Protein AF-A0A662HJ81-F1 (afdb_monomer_lite)

pLDDT: mean 90.43, std 11.8, range [42.88, 98.12]

Structure (mmCIF, N/CA/C/O backbone):
data_AF-A0A662HJ81-F1
#
_entry.id   AF-A0A662HJ81-F1
#
loop_
_atom_site.group_PDB
_atom_site.id
_atom_site.type_symbol
_atom_site.label_atom_id
_atom_site.label_alt_id
_atom_site.label_comp_id
_atom_si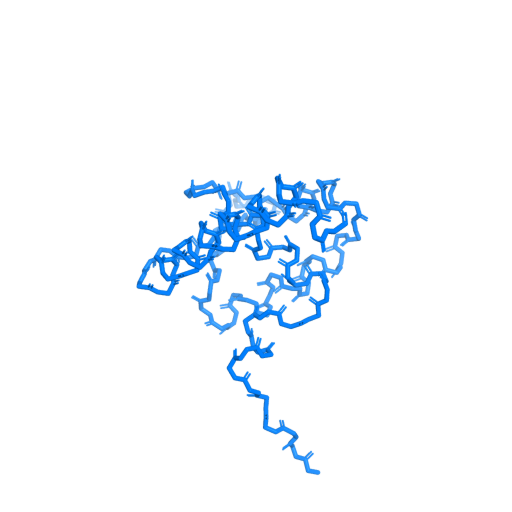te.label_asym_id
_atom_site.label_entity_id
_atom_site.label_seq_id
_atom_site.pdbx_PDB_ins_code
_atom_site.Cartn_x
_atom_site.Cartn_y
_atom_site.Cartn_z
_atom_site.occupancy
_atom_site.B_iso_or_equiv
_atom_site.auth_seq_id
_atom_site.auth_comp_id
_atom_site.auth_asym_id
_atom_site.auth_atom_id
_atom_site.pdbx_PDB_model_num
ATOM 1 N N . MET A 1 1 ? 0.031 -28.496 6.162 1.00 42.88 1 MET A N 1
ATOM 2 C CA . MET A 1 1 ? -1.124 -27.842 5.507 1.00 42.88 1 MET A CA 1
ATOM 3 C C . MET A 1 1 ? -0.653 -26.505 4.958 1.00 42.88 1 MET A C 1
ATOM 5 O O . MET A 1 1 ? -0.020 -25.766 5.701 1.00 42.88 1 MET A O 1
ATOM 9 N N . ARG A 1 2 ? -0.864 -26.204 3.671 1.00 50.12 2 ARG A N 1
ATOM 10 C CA . ARG A 1 2 ? -0.645 -24.836 3.174 1.00 50.12 2 ARG A CA 1
ATOM 11 C C . ARG A 1 2 ? -1.792 -23.996 3.737 1.00 50.12 2 ARG A C 1
ATOM 13 O O . ARG A 1 2 ? -2.932 -24.264 3.383 1.00 50.12 2 ARG A O 1
ATOM 20 N N . HIS A 1 3 ? -1.509 -23.071 4.654 1.00 60.44 3 HIS A N 1
ATOM 21 C CA . HIS A 1 3 ? -2.519 -22.114 5.107 1.00 60.44 3 HIS A CA 1
ATOM 22 C C . HIS A 1 3 ? -2.992 -21.313 3.895 1.00 60.44 3 HIS A C 1
ATOM 24 O O . HIS A 1 3 ? -2.182 -20.716 3.181 1.00 60.44 3 HIS A O 1
ATOM 30 N N . GLU A 1 4 ? -4.290 -21.363 3.627 1.00 77.00 4 GLU A N 1
ATOM 31 C CA . GLU A 1 4 ? -4.893 -20.619 2.535 1.00 77.00 4 GLU A CA 1
ATOM 32 C C . GLU A 1 4 ? -4.926 -19.140 2.933 1.00 77.00 4 GLU A C 1
ATOM 34 O O . GLU A 1 4 ? -5.702 -18.726 3.787 1.00 77.00 4 GLU A O 1
ATOM 39 N N . VAL A 1 5 ? -4.000 -18.354 2.379 1.00 78.62 5 VAL A N 1
ATOM 40 C CA . VAL A 1 5 ? -3.883 -16.923 2.689 1.00 78.62 5 VAL A CA 1
ATOM 41 C C . VAL A 1 5 ? -5.112 -16.195 2.144 1.00 78.62 5 VAL A C 1
ATOM 43 O O . VAL A 1 5 ? -5.377 -16.226 0.933 1.00 78.62 5 VAL A O 1
ATOM 46 N N . THR A 1 6 ? -5.836 -15.508 3.024 1.00 90.25 6 THR A N 1
ATOM 47 C CA . THR A 1 6 ? -7.045 -14.752 2.682 1.00 90.25 6 THR A CA 1
ATOM 48 C C . THR A 1 6 ? -6.723 -13.529 1.818 1.00 90.25 6 THR A C 1
ATOM 50 O O . THR A 1 6 ? -5.582 -13.064 1.736 1.00 90.25 6 THR A O 1
ATOM 53 N N . TYR A 1 7 ? -7.731 -12.965 1.146 1.00 89.94 7 TYR A N 1
ATOM 54 C CA . TYR A 1 7 ? -7.530 -11.787 0.292 1.00 89.94 7 TYR A CA 1
ATOM 55 C C . TYR A 1 7 ? -7.013 -10.569 1.069 1.00 89.94 7 TYR A C 1
ATOM 57 O O . TYR A 1 7 ? -6.150 -9.847 0.570 1.00 89.94 7 TYR A O 1
ATOM 65 N N . PHE A 1 8 ? -7.480 -10.362 2.302 1.00 91.81 8 PHE A N 1
ATOM 66 C CA . PHE A 1 8 ? -7.001 -9.268 3.144 1.00 91.81 8 PHE A CA 1
ATOM 67 C C . PHE A 1 8 ? -5.577 -9.487 3.642 1.00 91.81 8 PHE A C 1
ATOM 69 O O . PHE A 1 8 ? -4.800 -8.538 3.642 1.00 91.81 8 PHE A O 1
ATOM 76 N N . GLU A 1 9 ? -5.178 -10.715 3.962 1.00 90.44 9 GLU A N 1
ATOM 77 C CA . GLU A 1 9 ? -3.781 -10.998 4.307 1.00 90.44 9 GLU A CA 1
ATOM 78 C C . GLU A 1 9 ? -2.834 -10.764 3.122 1.00 90.44 9 GLU A C 1
ATOM 80 O O . GLU A 1 9 ? -1.734 -10.251 3.319 1.00 90.44 9 GLU A O 1
ATOM 85 N N . LYS A 1 10 ? -3.267 -11.054 1.885 1.00 88.62 10 LYS A N 1
ATOM 86 C CA . LYS A 1 10 ? -2.485 -10.772 0.663 1.00 88.62 10 LYS A CA 1
ATOM 87 C C . LYS A 1 10 ? -2.272 -9.275 0.416 1.00 88.62 10 LYS A C 1
ATOM 89 O O . LYS A 1 10 ? -1.240 -8.892 -0.131 1.00 88.62 10 LYS A O 1
ATOM 94 N N . ILE A 1 11 ? -3.246 -8.436 0.777 1.00 91.56 11 ILE A N 1
ATOM 95 C CA . ILE A 1 11 ? -3.208 -6.985 0.532 1.00 91.56 11 ILE A CA 1
ATOM 96 C C . ILE A 1 11 ? -2.580 -6.243 1.714 1.00 91.56 11 ILE A C 1
ATOM 98 O O . ILE A 1 11 ? -1.627 -5.484 1.553 1.00 91.56 11 ILE A O 1
ATOM 102 N N . PHE A 1 12 ? -3.135 -6.437 2.904 1.00 92.50 12 PHE A N 1
ATOM 103 C CA . PHE A 1 12 ? -2.793 -5.667 4.091 1.00 92.50 12 PHE A CA 1
ATOM 104 C C . PHE A 1 12 ? -1.613 -6.279 4.833 1.00 92.50 12 PHE A C 1
ATOM 106 O O . PHE A 1 12 ? -0.727 -5.542 5.258 1.00 92.50 12 PHE A O 1
ATOM 113 N N . GLY A 1 13 ? -1.545 -7.610 4.913 1.00 90.50 13 GLY A N 1
ATOM 114 C CA . GLY A 1 13 ? -0.441 -8.335 5.535 1.00 90.50 13 GLY A CA 1
ATOM 115 C C . GLY A 1 13 ? -0.160 -7.884 6.971 1.00 90.50 13 GLY A C 1
ATOM 116 O O . GLY A 1 13 ? -1.065 -7.661 7.770 1.00 90.50 13 GLY A O 1
ATOM 117 N N . ASN A 1 14 ? 1.123 -7.757 7.312 1.00 92.44 14 ASN A N 1
ATOM 118 C CA . ASN A 1 14 ? 1.550 -7.304 8.636 1.00 92.44 14 ASN A CA 1
ATOM 119 C C . ASN A 1 14 ? 1.496 -5.770 8.791 1.00 92.44 14 ASN A C 1
ATOM 121 O O . ASN A 1 14 ? 1.329 -5.022 7.830 1.00 92.44 14 ASN A O 1
ATOM 125 N N . ARG A 1 15 ? 1.752 -5.277 10.010 1.00 95.38 15 ARG A N 1
ATOM 126 C CA . ARG A 1 15 ? 1.746 -3.839 10.339 1.00 95.38 15 ARG A CA 1
ATOM 127 C C . ARG A 1 15 ? 2.601 -2.969 9.404 1.00 95.38 15 ARG A C 1
ATOM 129 O O . ARG A 1 15 ? 2.225 -1.836 9.120 1.00 95.38 15 ARG A O 1
ATOM 136 N N . VAL A 1 16 ? 3.760 -3.455 8.949 1.00 96.25 16 VAL A N 1
ATOM 137 C CA . VAL A 1 16 ? 4.618 -2.695 8.019 1.00 96.25 16 VAL A CA 1
ATOM 138 C C . VAL A 1 16 ? 3.973 -2.634 6.637 1.00 96.25 16 VAL A C 1
ATOM 140 O O . VAL A 1 16 ? 3.982 -1.574 6.019 1.00 96.25 16 VAL A O 1
ATOM 143 N N . SER A 1 17 ? 3.379 -3.739 6.184 1.00 96.12 17 SER A N 1
ATOM 144 C CA . SER A 1 17 ? 2.644 -3.804 4.922 1.00 96.12 17 SER A CA 1
ATOM 145 C C . SER A 1 17 ? 1.467 -2.830 4.895 1.00 96.12 17 SER A C 1
ATOM 147 O O . SER A 1 17 ? 1.377 -2.033 3.964 1.00 96.12 17 SER A O 1
ATOM 149 N N . VAL A 1 18 ? 0.668 -2.774 5.967 1.00 97.06 18 VAL A N 1
ATOM 150 C CA . VAL A 1 18 ? -0.421 -1.792 6.113 1.00 97.06 18 VAL A CA 1
ATOM 151 C C . VAL A 1 18 ? 0.094 -0.356 5.984 1.00 97.06 18 VAL A C 1
ATOM 153 O O . VAL A 1 18 ? -0.427 0.412 5.181 1.00 97.06 18 VAL A O 1
ATOM 156 N N . LYS A 1 19 ? 1.164 0.004 6.711 1.00 97.44 19 LYS A N 1
ATOM 157 C CA . LYS A 1 19 ? 1.748 1.358 6.655 1.00 97.44 19 LYS A CA 1
ATOM 158 C C . LYS A 1 19 ? 2.264 1.727 5.262 1.00 97.44 19 LYS A C 1
ATOM 160 O O . LYS A 1 19 ? 2.093 2.859 4.818 1.00 97.44 19 LYS A O 1
ATOM 165 N N . VAL A 1 20 ? 2.928 0.788 4.586 1.00 97.75 20 VAL A N 1
ATOM 166 C CA . VAL A 1 20 ? 3.427 0.998 3.220 1.00 97.75 20 VAL A CA 1
ATOM 167 C C . VAL A 1 20 ? 2.263 1.176 2.256 1.00 97.75 20 VAL A C 1
ATOM 169 O O . VAL A 1 20 ? 2.273 2.129 1.482 1.00 97.75 20 VAL A O 1
ATOM 172 N N 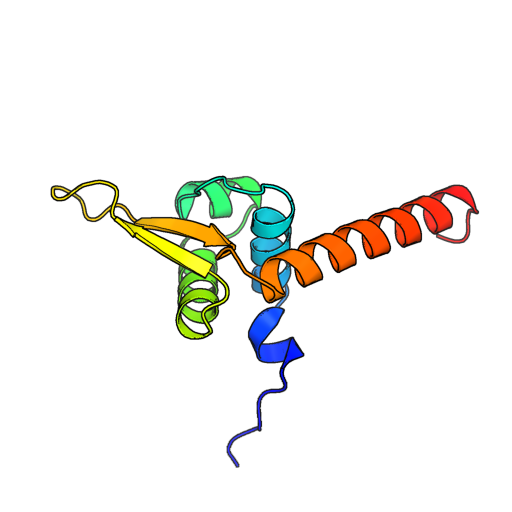. LEU A 1 21 ? 1.253 0.305 2.317 1.00 97.06 21 LEU A N 1
ATOM 173 C CA . LEU A 1 21 ? 0.082 0.393 1.453 1.00 97.06 21 LEU A CA 1
ATOM 174 C C . LEU A 1 21 ? -0.652 1.723 1.650 1.00 97.06 21 LEU A C 1
ATOM 176 O O . LEU A 1 21 ? -0.927 2.403 0.666 1.00 97.06 21 LEU A O 1
ATOM 180 N N . GLN A 1 22 ? -0.893 2.125 2.899 1.00 97.00 22 GLN A N 1
ATOM 181 C CA . GLN A 1 22 ? -1.535 3.397 3.223 1.00 97.00 22 GLN A CA 1
ATOM 182 C C . GLN A 1 22 ? -0.771 4.591 2.630 1.00 97.00 22 GLN A C 1
ATOM 184 O O . GLN A 1 22 ? -1.370 5.410 1.939 1.00 97.00 22 GLN A O 1
ATOM 189 N N . LEU A 1 23 ? 0.560 4.645 2.786 1.00 97.56 23 LEU A N 1
ATOM 190 C CA . LEU A 1 23 ? 1.383 5.705 2.186 1.00 97.56 23 LEU A CA 1
ATOM 191 C C . LEU A 1 23 ? 1.214 5.787 0.657 1.00 97.56 23 LEU A C 1
ATOM 193 O O . LEU A 1 23 ? 1.167 6.881 0.091 1.00 97.56 23 LEU A O 1
ATOM 197 N N . LEU A 1 24 ? 1.153 4.638 -0.023 1.00 96.88 24 LEU A N 1
ATOM 198 C CA . LEU A 1 24 ? 0.984 4.582 -1.478 1.00 96.88 24 LEU A CA 1
ATOM 199 C C . LEU A 1 24 ? -0.436 4.973 -1.918 1.00 96.88 24 LEU A C 1
ATOM 201 O O . LEU A 1 24 ? -0.599 5.557 -2.990 1.00 96.88 24 LEU A O 1
ATOM 205 N N . VAL A 1 25 ? -1.447 4.667 -1.101 1.00 96.69 25 VAL A N 1
ATOM 206 C CA . VAL A 1 25 ? -2.845 5.065 -1.322 1.00 96.69 25 VAL A CA 1
ATOM 207 C C . VAL A 1 25 ? -3.008 6.580 -1.180 1.00 96.69 25 VAL A C 1
ATOM 209 O O . VAL A 1 25 ? -3.554 7.211 -2.086 1.00 96.69 25 VAL A O 1
ATOM 212 N N . GLU A 1 26 ? -2.457 7.168 -0.115 1.00 95.00 26 GLU A N 1
ATOM 213 C CA . GLU A 1 26 ? -2.518 8.608 0.184 1.00 95.00 26 GLU A CA 1
ATOM 214 C C . GLU A 1 26 ? -1.838 9.477 -0.882 1.00 95.00 26 GLU A C 1
ATOM 216 O O . GLU A 1 26 ? -2.232 10.616 -1.138 1.00 95.00 26 GLU A O 1
ATOM 221 N N . LYS A 1 27 ? -0.761 8.977 -1.496 1.00 92.50 27 LYS A N 1
ATOM 222 C CA . LYS A 1 27 ? 0.079 9.748 -2.423 1.00 92.50 27 LYS A CA 1
ATOM 223 C C . LYS A 1 27 ? -0.118 9.282 -3.862 1.00 92.50 27 LYS A C 1
ATOM 225 O O . LYS A 1 27 ? 0.816 8.826 -4.523 1.00 92.50 27 LYS A O 1
ATOM 230 N N . LYS A 1 28 ? -1.354 9.435 -4.346 1.00 87.88 28 LYS A N 1
ATOM 231 C CA . LYS A 1 28 ? -1.785 9.073 -5.706 1.00 87.88 28 LYS A CA 1
ATOM 232 C C . LYS A 1 28 ? -0.801 9.554 -6.780 1.00 87.88 28 LYS A C 1
ATOM 234 O O . LYS A 1 28 ? -0.409 10.716 -6.812 1.00 87.88 28 LYS A O 1
ATOM 239 N N . GLY A 1 29 ? -0.434 8.640 -7.681 1.00 85.56 29 GLY A N 1
ATOM 240 C CA . GLY A 1 29 ? 0.402 8.915 -8.856 1.00 85.56 29 GLY A CA 1
ATOM 241 C C . GLY A 1 29 ? 1.890 9.126 -8.564 1.00 85.56 29 GLY A C 1
ATOM 242 O O . GLY A 1 29 ? 2.683 9.200 -9.501 1.00 85.56 29 GLY A O 1
ATOM 243 N N . ARG A 1 30 ? 2.295 9.186 -7.290 1.00 93.50 30 ARG A N 1
ATOM 244 C CA . ARG A 1 30 ? 3.679 9.455 -6.906 1.00 93.50 30 ARG A CA 1
ATOM 245 C C . ARG A 1 30 ? 4.487 8.167 -6.788 1.00 93.50 30 ARG A C 1
ATOM 247 O O . ARG A 1 30 ? 4.064 7.201 -6.161 1.00 93.50 30 ARG A O 1
ATOM 254 N N . PHE A 1 31 ? 5.687 8.199 -7.354 1.00 95.06 31 PHE A N 1
ATOM 255 C CA . PHE A 1 31 ? 6.688 7.153 -7.200 1.00 95.06 31 PHE A CA 1
ATOM 256 C C . PHE A 1 31 ? 7.539 7.367 -5.949 1.00 95.06 31 PHE A C 1
ATOM 258 O O . PHE A 1 31 ? 7.905 8.495 -5.615 1.00 95.06 31 PHE A O 1
ATOM 265 N N . PHE A 1 32 ? 7.905 6.264 -5.302 1.00 96.50 32 PHE A N 1
ATOM 266 C CA . PHE A 1 32 ? 8.754 6.242 -4.119 1.00 96.50 32 PHE A CA 1
ATOM 267 C C . PHE A 1 32 ? 9.869 5.211 -4.251 1.00 96.50 32 PHE A C 1
ATOM 269 O O . PHE A 1 32 ? 9.667 4.115 -4.765 1.00 96.50 32 PHE A O 1
ATOM 276 N N . SER A 1 33 ? 11.050 5.529 -3.728 1.00 96.19 33 SER A N 1
ATOM 277 C CA . SER A 1 33 ? 12.107 4.527 -3.531 1.00 96.19 33 SER A CA 1
ATOM 278 C C . SER A 1 33 ? 11.936 3.792 -2.196 1.00 96.19 33 SER A C 1
ATOM 280 O O . SER A 1 33 ? 11.320 4.319 -1.267 1.00 96.19 33 SER A O 1
ATOM 282 N N . VAL A 1 34 ? 12.552 2.610 -2.062 1.00 96.69 34 VAL A N 1
ATOM 283 C CA . VAL A 1 34 ? 12.620 1.862 -0.786 1.00 96.69 34 VAL A CA 1
ATOM 284 C C . VAL A 1 34 ? 13.139 2.754 0.345 1.00 96.69 34 VAL A C 1
ATOM 286 O O . VAL A 1 34 ? 12.502 2.857 1.391 1.00 96.69 34 VAL A O 1
ATOM 289 N N . ARG A 1 35 ? 14.253 3.455 0.102 1.00 96.25 35 ARG A N 1
ATOM 290 C CA . ARG A 1 35 ? 14.877 4.376 1.060 1.00 96.25 35 ARG A CA 1
ATOM 291 C C . ARG A 1 35 ? 13.939 5.503 1.486 1.00 96.25 35 ARG A C 1
ATOM 293 O O . ARG A 1 35 ? 13.890 5.856 2.662 1.00 96.25 35 ARG A O 1
ATOM 300 N N . GLU A 1 36 ? 13.186 6.077 0.548 1.00 96.62 36 GLU A N 1
ATOM 301 C CA . GLU A 1 36 ? 12.231 7.139 0.870 1.00 96.62 36 GLU A CA 1
ATOM 302 C C . GLU A 1 36 ? 11.094 6.633 1.766 1.00 96.62 36 GLU A C 1
ATOM 304 O O . GLU A 1 36 ? 10.770 7.290 2.757 1.00 96.62 36 GLU A O 1
ATOM 309 N N . ILE A 1 37 ? 10.521 5.468 1.449 1.00 97.94 37 ILE A N 1
ATOM 310 C CA . ILE A 1 37 ? 9.446 4.850 2.239 1.00 97.94 37 ILE A CA 1
ATOM 311 C C . ILE A 1 37 ? 9.955 4.493 3.639 1.00 97.94 37 ILE A C 1
ATOM 313 O O . ILE A 1 37 ? 9.327 4.859 4.631 1.00 97.94 37 ILE A O 1
ATOM 317 N N . ALA A 1 38 ? 11.116 3.839 3.727 1.00 98.12 38 ALA A N 1
ATOM 318 C CA . ALA A 1 38 ? 11.743 3.445 4.986 1.00 98.12 38 ALA A CA 1
ATOM 319 C C . ALA A 1 38 ? 11.960 4.647 5.915 1.00 98.12 38 ALA A C 1
ATOM 321 O O . ALA A 1 38 ? 11.561 4.618 7.080 1.00 98.12 38 ALA A O 1
ATOM 322 N N . ARG A 1 39 ? 12.499 5.745 5.368 1.00 98.06 39 ARG A N 1
ATOM 323 C CA . ARG A 1 39 ? 12.708 7.000 6.098 1.00 98.06 39 ARG A CA 1
ATOM 324 C C . ARG A 1 39 ? 11.397 7.612 6.595 1.00 98.06 39 ARG A C 1
ATOM 326 O O . ARG A 1 39 ? 11.330 8.019 7.749 1.00 98.06 39 ARG A O 1
ATOM 333 N N . ARG A 1 40 ? 10.362 7.687 5.748 1.00 97.44 40 ARG A N 1
ATOM 334 C CA . ARG A 1 40 ? 9.055 8.270 6.119 1.00 97.44 40 ARG A CA 1
ATOM 335 C C . ARG A 1 40 ? 8.355 7.463 7.209 1.00 97.44 40 ARG A C 1
ATOM 337 O O . ARG A 1 40 ? 7.806 8.039 8.139 1.00 97.44 40 ARG A O 1
ATOM 344 N N . LEU A 1 41 ? 8.389 6.138 7.093 1.00 97.62 41 LEU A N 1
ATOM 345 C CA . LEU A 1 41 ? 7.672 5.234 7.992 1.00 97.62 41 LEU A CA 1
ATOM 346 C C . LEU A 1 41 ? 8.486 4.825 9.230 1.00 97.62 41 LEU A C 1
ATOM 348 O O . LEU A 1 41 ? 7.950 4.117 10.084 1.00 97.62 41 LEU A O 1
ATOM 352 N N . LYS A 1 42 ? 9.749 5.267 9.334 1.00 97.44 42 LYS A N 1
ATOM 353 C CA . LYS A 1 42 ? 10.701 4.915 10.404 1.00 97.44 42 LYS A CA 1
ATOM 354 C C . LYS A 1 42 ? 10.847 3.393 10.573 1.00 97.44 42 LYS A C 1
ATOM 356 O O . LYS A 1 42 ? 10.754 2.862 11.675 1.00 97.44 42 LYS A O 1
ATOM 361 N N . VAL A 1 43 ? 11.047 2.686 9.461 1.00 97.19 43 VAL A N 1
ATOM 362 C CA . VAL A 1 43 ? 11.249 1.224 9.405 1.00 97.19 43 VAL A CA 1
ATOM 363 C C . VAL A 1 43 ? 12.480 0.885 8.563 1.00 97.19 43 VAL A C 1
ATOM 365 O O . VAL A 1 43 ? 12.994 1.739 7.845 1.00 97.19 43 VAL A O 1
ATOM 368 N N . SER A 1 44 ? 12.959 -0.360 8.616 1.00 97.88 44 SER A N 1
ATOM 369 C CA . SER A 1 44 ? 14.131 -0.771 7.835 1.00 97.88 44 SER A CA 1
ATOM 370 C C . SER A 1 44 ? 13.840 -0.892 6.334 1.00 97.88 44 SER A C 1
ATOM 372 O O . SER A 1 44 ? 12.773 -1.355 5.919 1.00 97.88 44 SER A O 1
ATOM 374 N N . GLU A 1 45 ? 14.835 -0.545 5.510 1.00 97.69 45 GLU A N 1
ATOM 375 C CA . GLU A 1 45 ? 14.771 -0.690 4.048 1.00 97.69 45 GLU A CA 1
ATOM 376 C C . GLU A 1 45 ? 14.488 -2.139 3.626 1.00 97.69 45 GLU A C 1
ATOM 378 O O . GLU A 1 45 ? 13.655 -2.373 2.755 1.00 97.69 45 GLU A O 1
ATOM 383 N N . SER A 1 46 ? 15.085 -3.127 4.302 1.00 97.81 46 SER A N 1
ATOM 384 C CA . SER A 1 46 ? 14.864 -4.552 4.017 1.00 97.81 46 SER A CA 1
ATOM 385 C C . SER A 1 46 ? 13.426 -5.008 4.281 1.00 97.81 46 SER A C 1
ATOM 387 O O . SER A 1 46 ? 12.918 -5.899 3.599 1.00 97.81 46 SER A O 1
ATOM 389 N N . SER A 1 47 ? 12.746 -4.432 5.276 1.00 97.25 47 SER A N 1
ATOM 390 C CA . SER A 1 47 ? 11.330 -4.727 5.531 1.00 97.25 47 SER A CA 1
ATOM 391 C C . SER A 1 47 ? 10.440 -4.111 4.457 1.00 97.25 47 SER A C 1
ATOM 393 O O . SER A 1 47 ? 9.558 -4.787 3.935 1.00 97.25 47 SER A O 1
ATOM 395 N N . VAL A 1 48 ? 10.723 -2.869 4.063 1.00 98.06 48 VAL A N 1
ATOM 396 C CA . VAL A 1 48 ? 10.021 -2.202 2.958 1.00 98.06 48 VAL A CA 1
ATOM 397 C C . VAL A 1 48 ? 10.214 -2.959 1.645 1.00 98.06 48 VAL A C 1
ATOM 399 O O . VAL A 1 48 ? 9.239 -3.209 0.945 1.00 98.06 48 VAL A O 1
ATOM 402 N N . ALA A 1 49 ? 11.440 -3.376 1.325 1.00 97.06 49 ALA A N 1
ATOM 403 C CA . ALA A 1 49 ? 11.734 -4.129 0.108 1.00 97.06 49 ALA A CA 1
ATOM 404 C C . ALA A 1 49 ? 10.936 -5.442 0.037 1.00 97.06 49 ALA A C 1
ATOM 406 O O . ALA A 1 49 ? 10.343 -5.745 -0.996 1.00 97.06 49 ALA A O 1
ATOM 407 N N . ARG A 1 50 ? 10.850 -6.192 1.147 1.00 96.75 50 ARG A N 1
ATOM 408 C CA . ARG A 1 50 ? 10.036 -7.419 1.230 1.00 96.75 50 ARG A CA 1
ATOM 409 C C . ARG A 1 50 ? 8.548 -7.152 1.006 1.00 96.75 50 ARG A C 1
ATOM 411 O O . ARG A 1 50 ? 7.904 -7.879 0.249 1.00 96.75 50 ARG A O 1
ATOM 418 N N . VAL A 1 51 ? 8.015 -6.101 1.626 1.00 97.25 51 VAL A N 1
ATOM 419 C CA . VAL A 1 51 ? 6.617 -5.689 1.441 1.00 97.25 51 VAL A CA 1
ATOM 420 C C . VAL A 1 51 ? 6.349 -5.315 -0.016 1.00 97.25 51 VAL A C 1
ATOM 422 O O . VAL A 1 51 ? 5.421 -5.843 -0.619 1.00 97.25 51 VAL A O 1
ATOM 425 N N . LEU A 1 52 ? 7.178 -4.455 -0.613 1.00 97.19 52 LEU A N 1
ATOM 426 C CA . LEU A 1 52 ? 6.991 -4.009 -1.995 1.00 97.19 52 LEU A CA 1
ATOM 427 C C . LEU A 1 52 ? 7.105 -5.161 -2.992 1.00 97.19 52 LEU A C 1
ATOM 429 O O . LEU A 1 52 ? 6.319 -5.207 -3.935 1.00 97.19 52 LEU A O 1
ATOM 433 N N . ASN A 1 53 ? 8.016 -6.112 -2.771 1.00 95.62 53 ASN A N 1
ATOM 434 C CA . ASN A 1 53 ? 8.088 -7.329 -3.580 1.00 95.62 53 ASN A CA 1
ATOM 435 C C . ASN A 1 53 ? 6.774 -8.119 -3.509 1.00 95.62 53 ASN A C 1
ATOM 437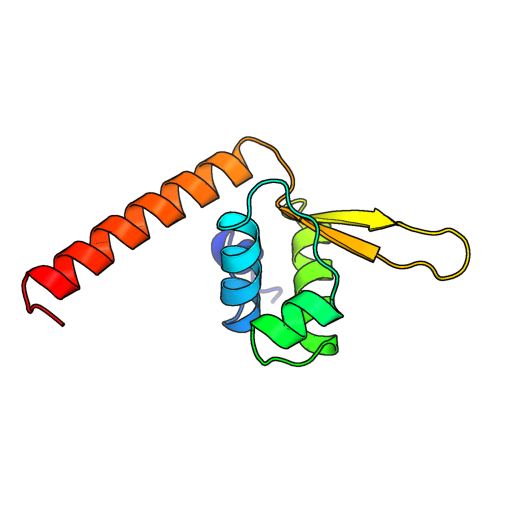 O O . ASN A 1 53 ? 6.233 -8.484 -4.548 1.00 95.62 53 ASN A O 1
ATOM 441 N N . THR A 1 54 ? 6.226 -8.310 -2.306 1.00 95.25 54 THR A N 1
ATOM 442 C CA . THR A 1 54 ? 4.958 -9.031 -2.097 1.00 95.25 54 THR A CA 1
ATOM 443 C C . THR A 1 54 ? 3.791 -8.327 -2.798 1.00 95.25 54 THR A C 1
ATOM 445 O O . THR A 1 54 ? 3.077 -8.934 -3.593 1.00 95.25 54 THR A O 1
ATOM 448 N N . LEU A 1 55 ? 3.638 -7.016 -2.590 1.00 95.88 55 LEU A N 1
ATOM 449 C CA . LEU A 1 55 ? 2.580 -6.226 -3.227 1.00 95.88 55 LEU A CA 1
ATOM 450 C C . LEU A 1 55 ? 2.731 -6.159 -4.755 1.00 95.88 55 LEU A C 1
ATOM 452 O O . LEU A 1 55 ? 1.733 -6.112 -5.473 1.00 95.88 55 LEU A O 1
ATOM 456 N N . THR A 1 56 ? 3.966 -6.178 -5.265 1.00 96.12 56 THR A N 1
ATOM 457 C CA . THR A 1 56 ? 4.242 -6.232 -6.709 1.00 96.12 56 THR A CA 1
ATOM 458 C C . THR A 1 56 ? 3.870 -7.596 -7.288 1.00 96.12 56 THR A C 1
ATOM 460 O O . THR A 1 56 ? 3.217 -7.651 -8.328 1.00 96.12 56 THR A O 1
ATOM 463 N N . MET A 1 57 ? 4.216 -8.694 -6.603 1.00 94.56 57 MET A N 1
ATOM 464 C CA . MET A 1 57 ? 3.824 -10.056 -6.997 1.00 94.56 57 MET A CA 1
ATOM 465 C C . MET A 1 57 ? 2.302 -10.225 -7.061 1.00 94.56 57 MET A C 1
ATOM 467 O O . MET A 1 57 ? 1.800 -10.931 -7.929 1.00 94.56 57 MET A O 1
ATOM 471 N N . HIS A 1 58 ? 1.563 -9.555 -6.177 1.00 93.62 58 HIS A N 1
ATOM 472 C CA . HIS A 1 58 ? 0.097 -9.553 -6.181 1.00 93.62 58 HIS A CA 1
ATOM 473 C C . HIS A 1 58 ? -0.528 -8.524 -7.137 1.00 93.62 58 HIS A C 1
ATOM 475 O O . HIS A 1 58 ? -1.747 -8.388 -7.173 1.00 93.62 58 HIS A O 1
ATOM 481 N N . GLY A 1 59 ? 0.275 -7.790 -7.915 1.00 94.50 59 GLY A N 1
ATOM 482 C CA . GLY A 1 59 ? -0.218 -6.809 -8.885 1.00 94.50 59 GLY A CA 1
ATOM 483 C C . GLY A 1 59 ? -0.823 -5.542 -8.268 1.00 94.50 59 GLY A C 1
ATOM 484 O O . GLY A 1 59 ? -1.463 -4.773 -8.979 1.00 94.50 59 GLY A O 1
ATOM 485 N N . ILE A 1 60 ? -0.618 -5.305 -6.971 1.00 95.50 60 ILE A N 1
ATOM 486 C CA . ILE A 1 60 ? -1.142 -4.143 -6.233 1.00 95.50 60 ILE A CA 1
ATOM 487 C C . ILE A 1 60 ? -0.232 -2.927 -6.440 1.00 95.50 60 ILE A C 1
ATOM 489 O O . 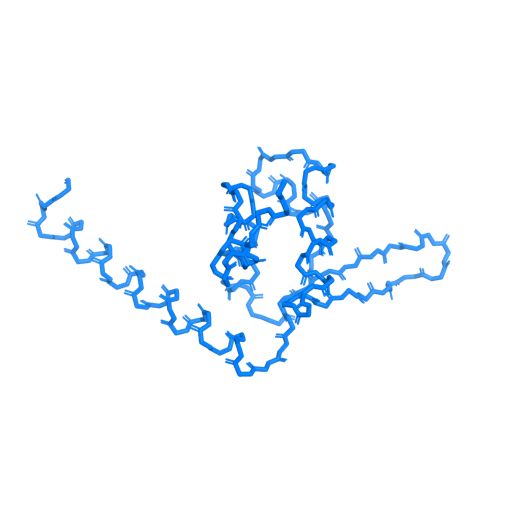ILE A 1 60 ? -0.691 -1.792 -6.559 1.00 95.50 60 ILE A O 1
ATOM 493 N N . VAL A 1 61 ? 1.076 -3.167 -6.492 1.00 96.81 61 VAL A N 1
ATOM 494 C CA . VAL A 1 61 ? 2.112 -2.151 -6.693 1.00 96.81 61 VAL A CA 1
ATOM 495 C C . VAL A 1 61 ? 2.774 -2.378 -8.044 1.00 96.81 61 VAL A C 1
ATOM 497 O O . VAL A 1 61 ? 2.955 -3.512 -8.490 1.00 96.81 61 VAL A O 1
ATOM 500 N N . GLU A 1 62 ? 3.136 -1.294 -8.718 1.00 95.75 62 GLU A N 1
ATOM 501 C CA . GLU A 1 62 ? 4.002 -1.352 -9.890 1.00 95.75 62 GLU A CA 1
ATOM 502 C C . GLU A 1 62 ? 5.397 -0.819 -9.569 1.00 95.75 62 GLU A C 1
ATOM 504 O O . GLU A 1 62 ? 5.573 0.057 -8.719 1.00 95.75 62 GLU A O 1
ATOM 509 N N . CYS A 1 63 ? 6.390 -1.380 -10.255 1.00 94.50 63 CYS A N 1
ATOM 510 C CA . CYS A 1 63 ? 7.803 -1.087 -10.076 1.00 94.50 63 CYS A CA 1
ATOM 511 C C . CYS A 1 63 ? 8.394 -0.636 -11.413 1.00 94.50 63 CYS A C 1
ATOM 513 O O . CYS A 1 63 ? 8.308 -1.364 -12.400 1.00 94.50 63 CYS A O 1
ATOM 515 N N . VAL A 1 64 ? 9.052 0.522 -11.424 1.00 91.62 64 VAL A N 1
ATOM 516 C CA . VAL A 1 64 ? 9.714 1.089 -12.605 1.00 91.62 64 VAL A CA 1
ATOM 517 C C . VAL A 1 64 ? 11.203 1.270 -12.319 1.00 91.62 64 VAL A C 1
ATOM 519 O O . VAL A 1 64 ? 11.591 1.718 -11.236 1.00 91.62 64 VAL A O 1
ATOM 522 N N . ALA A 1 65 ? 12.051 0.914 -13.284 1.00 85.81 65 ALA A N 1
ATOM 523 C CA . ALA A 1 65 ? 13.480 1.205 -13.234 1.00 85.81 65 ALA A CA 1
ATOM 524 C C . ALA A 1 65 ? 13.734 2.632 -13.745 1.00 85.81 65 ALA A C 1
ATOM 526 O O . ALA A 1 65 ? 13.319 2.975 -14.846 1.00 85.81 65 ALA A O 1
ATOM 527 N N . VAL A 1 66 ? 14.418 3.462 -12.954 1.00 78.94 66 VAL A N 1
ATOM 528 C CA . VAL A 1 66 ? 14.668 4.885 -13.273 1.00 78.94 66 VAL A CA 1
ATOM 529 C C . VAL A 1 66 ? 16.082 5.174 -13.787 1.00 78.94 66 VAL A C 1
ATOM 531 O O . VAL A 1 66 ? 16.350 6.289 -14.221 1.00 78.94 66 VAL A O 1
ATOM 534 N N . SER A 1 67 ? 17.002 4.202 -13.779 1.00 68.75 67 SER A N 1
ATOM 535 C CA . SER A 1 67 ? 18.254 4.311 -14.544 1.00 68.75 67 SER A CA 1
ATOM 536 C C . SER A 1 67 ? 18.879 2.953 -14.866 1.00 68.75 67 SER A C 1
ATOM 538 O O . SER A 1 67 ? 18.858 2.037 -14.040 1.00 68.75 67 SER A O 1
ATOM 540 N N . SER A 1 68 ? 19.495 2.856 -16.049 1.00 60.62 68 SER A N 1
ATOM 541 C CA . SER A 1 68 ? 20.257 1.685 -16.508 1.00 60.62 68 SER A CA 1
ATOM 542 C C . SER A 1 68 ? 21.537 1.462 -15.694 1.00 60.62 68 SER A C 1
ATOM 544 O O . SER A 1 68 ? 21.894 0.328 -15.404 1.00 60.62 68 SER A O 1
ATOM 546 N N . ALA A 1 69 ? 22.192 2.538 -15.246 1.00 56.69 69 ALA A N 1
ATOM 547 C CA . ALA A 1 69 ? 23.512 2.464 -14.614 1.00 56.69 69 ALA A CA 1
ATOM 548 C C . ALA A 1 69 ? 23.519 1.995 -13.143 1.00 56.69 69 ALA A C 1
ATOM 550 O O . ALA A 1 69 ? 24.578 1.651 -12.626 1.00 56.69 69 ALA A O 1
ATOM 551 N N . LYS A 1 70 ? 22.381 2.020 -12.425 1.00 56.03 70 LYS A N 1
ATOM 552 C CA . LYS A 1 70 ? 22.318 1.625 -10.995 1.00 56.03 70 LYS A CA 1
ATOM 553 C C . LYS A 1 70 ? 21.062 0.843 -10.592 1.00 56.03 70 LYS A C 1
ATOM 555 O O . LYS A 1 70 ? 20.815 0.702 -9.397 1.00 56.03 70 LYS A O 1
ATOM 560 N N . ALA A 1 71 ? 20.249 0.387 -11.552 1.00 65.94 71 ALA A N 1
ATOM 561 C CA . ALA A 1 71 ? 19.014 -0.369 -11.305 1.00 65.94 71 ALA A CA 1
ATOM 562 C C . ALA A 1 71 ? 18.138 0.225 -10.179 1.00 65.94 71 ALA A C 1
ATOM 564 O O . ALA A 1 71 ? 17.549 -0.501 -9.374 1.00 65.94 71 ALA A O 1
ATOM 565 N N . ARG A 1 72 ? 18.070 1.563 -10.074 1.00 81.00 72 ARG A N 1
ATOM 566 C CA . ARG A 1 72 ? 17.232 2.202 -9.055 1.00 81.00 72 ARG A CA 1
ATOM 567 C C . ARG A 1 72 ? 15.775 1.908 -9.396 1.00 81.00 72 ARG A C 1
ATOM 569 O O . ARG A 1 72 ? 15.310 2.276 -10.471 1.00 81.00 72 ARG A O 1
ATOM 576 N N . LYS A 1 73 ? 15.084 1.232 -8.480 1.00 90.81 73 LYS A N 1
ATOM 577 C CA . LYS A 1 73 ? 13.662 0.903 -8.582 1.00 90.81 73 LYS A CA 1
ATOM 578 C C . LYS A 1 73 ? 12.838 1.906 -7.792 1.00 90.81 73 LYS A C 1
ATOM 580 O O . LYS A 1 73 ? 13.185 2.243 -6.654 1.00 90.81 73 LYS A O 1
ATOM 585 N N . VAL A 1 74 ? 11.746 2.350 -8.391 1.00 95.19 74 VAL A N 1
ATOM 586 C CA . VAL A 1 74 ? 10.721 3.155 -7.734 1.00 95.19 74 VAL A CA 1
ATOM 587 C C . VAL A 1 74 ? 9.366 2.480 -7.860 1.00 95.19 74 VAL A C 1
ATOM 589 O O . VAL A 1 74 ? 9.112 1.749 -8.814 1.00 95.19 74 VAL A O 1
ATOM 592 N N . TYR A 1 75 ? 8.512 2.725 -6.877 1.00 97.06 75 TYR A N 1
ATOM 593 C CA . TYR A 1 75 ? 7.279 1.990 -6.653 1.00 97.06 75 TYR A CA 1
ATOM 594 C C . TYR A 1 75 ? 6.118 2.956 -6.473 1.00 97.06 75 TYR A C 1
ATOM 596 O O . TYR A 1 75 ? 6.279 4.009 -5.852 1.00 97.06 75 TYR A O 1
ATOM 604 N N . ARG A 1 76 ? 4.948 2.583 -6.982 1.00 96.56 76 ARG A N 1
ATOM 605 C CA . ARG A 1 76 ? 3.684 3.270 -6.699 1.00 96.56 76 ARG A CA 1
ATOM 606 C C . ARG A 1 76 ? 2.531 2.275 -6.682 1.00 96.56 76 ARG A C 1
ATOM 608 O O . ARG A 1 76 ? 2.665 1.161 -7.187 1.00 96.56 76 ARG A O 1
ATOM 615 N N . LEU A 1 77 ? 1.399 2.684 -6.115 1.00 97.25 77 LEU A N 1
ATOM 616 C CA . LEU A 1 77 ? 0.159 1.924 -6.251 1.00 97.25 77 LEU A CA 1
ATOM 617 C C . LEU A 1 77 ? -0.180 1.792 -7.742 1.00 97.25 77 LEU A C 1
ATOM 619 O O . LEU A 1 77 ? -0.221 2.806 -8.439 1.00 97.25 77 LEU A O 1
ATOM 623 N N . ARG A 1 78 ? -0.401 0.564 -8.219 1.00 96.38 78 ARG A N 1
ATOM 624 C CA . ARG A 1 78 ? -0.780 0.319 -9.612 1.00 96.38 78 ARG A CA 1
ATOM 625 C C . ARG A 1 78 ? -2.166 0.901 -9.852 1.00 96.38 78 ARG A C 1
ATOM 627 O O . ARG A 1 78 ? -3.099 0.580 -9.120 1.00 96.38 78 ARG A O 1
ATOM 634 N N . ASP A 1 79 ? -2.315 1.726 -10.880 1.00 95.19 79 ASP A N 1
ATOM 635 C CA . ASP A 1 79 ? -3.630 2.258 -11.228 1.00 95.19 79 ASP A CA 1
ATOM 636 C C . ASP A 1 79 ? -4.589 1.148 -11.690 1.00 95.19 79 ASP A C 1
ATOM 638 O O . ASP A 1 79 ? -4.196 0.154 -12.301 1.00 95.19 79 ASP A O 1
ATOM 642 N N . GLY A 1 80 ? -5.872 1.309 -11.365 1.00 94.75 80 GLY A N 1
ATOM 643 C CA . GLY A 1 80 ? -6.917 0.347 -11.705 1.00 94.75 80 GLY A CA 1
ATOM 644 C C . GLY A 1 80 ? -8.083 0.344 -10.711 1.00 94.75 80 GLY A C 1
ATOM 645 O O . GLY A 1 80 ? -8.102 1.144 -9.767 1.00 94.75 80 GLY A O 1
ATOM 646 N N . PRO A 1 81 ? -9.059 -0.567 -10.892 1.00 96.44 81 PRO A N 1
ATOM 647 C CA . PRO A 1 81 ? -10.247 -0.650 -10.040 1.00 96.44 81 PRO A CA 1
ATOM 648 C C . PRO A 1 81 ? -9.916 -0.879 -8.562 1.00 96.44 81 PRO A C 1
ATOM 650 O O . PRO A 1 81 ? -10.506 -0.239 -7.695 1.00 96.44 81 PRO A O 1
ATOM 653 N N . LEU A 1 82 ? -8.926 -1.730 -8.267 1.00 94.69 82 LEU A N 1
ATOM 654 C CA . LEU A 1 82 ? -8.498 -1.994 -6.891 1.00 94.69 82 LEU A CA 1
ATOM 655 C C . LEU A 1 82 ? -7.917 -0.741 -6.226 1.00 94.69 82 LEU A C 1
ATOM 657 O O . LEU A 1 82 ? -8.286 -0.421 -5.102 1.00 94.69 82 LEU A O 1
ATOM 661 N N . ALA A 1 83 ? -7.059 0.008 -6.923 1.00 95.19 83 ALA A N 1
ATOM 662 C CA . ALA A 1 83 ? -6.512 1.254 -6.395 1.00 95.19 83 ALA A CA 1
ATOM 663 C C . ALA A 1 83 ? -7.596 2.301 -6.128 1.00 95.19 83 ALA A C 1
ATOM 665 O O . ALA A 1 83 ? -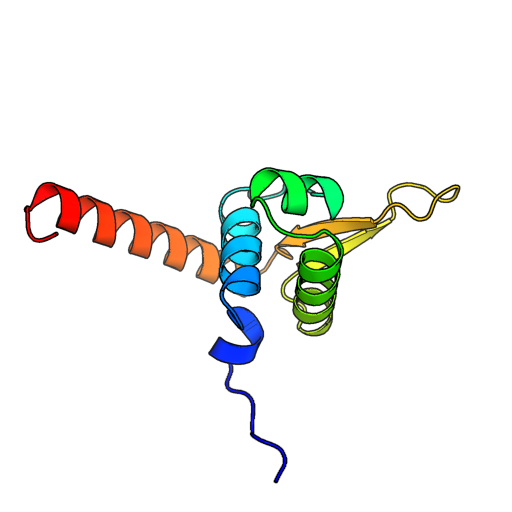7.509 3.026 -5.140 1.00 95.19 83 ALA A O 1
ATOM 666 N N . LYS A 1 84 ? -8.634 2.363 -6.973 1.00 95.94 84 LYS A N 1
ATOM 667 C CA . LYS A 1 84 ? -9.813 3.198 -6.717 1.00 95.94 84 LYS A CA 1
ATOM 668 C C . LYS A 1 84 ? -10.514 2.769 -5.423 1.00 95.94 84 LYS A C 1
ATOM 670 O O . LYS A 1 84 ? -10.734 3.611 -4.563 1.00 95.94 84 LYS A O 1
ATOM 675 N N . LYS A 1 85 ? -10.769 1.469 -5.240 1.00 97.12 85 LYS A N 1
ATOM 676 C CA . LYS A 1 85 ? -11.401 0.933 -4.022 1.00 97.12 85 LYS A CA 1
ATOM 677 C C . LYS A 1 85 ? -10.575 1.133 -2.755 1.00 97.12 85 LYS A C 1
ATOM 679 O O . LYS A 1 85 ? -11.141 1.444 -1.717 1.00 97.12 85 LYS A O 1
ATOM 684 N N . LEU A 1 86 ? -9.253 1.011 -2.831 1.00 96.19 86 LEU A N 1
ATOM 685 C CA . LEU A 1 86 ? -8.374 1.278 -1.690 1.00 96.19 86 LEU A CA 1
ATOM 686 C C . LEU A 1 86 ? -8.389 2.755 -1.278 1.00 96.19 86 LEU A C 1
ATOM 688 O O . LEU A 1 86 ? -8.320 3.049 -0.090 1.00 96.19 86 LEU A O 1
ATOM 692 N N . ARG A 1 87 ? -8.505 3.674 -2.244 1.00 95.56 87 ARG A N 1
ATOM 693 C CA . ARG A 1 87 ? -8.652 5.112 -1.970 1.00 95.56 87 ARG A CA 1
ATOM 694 C C . ARG A 1 87 ? -10.017 5.429 -1.358 1.00 95.56 87 ARG A C 1
ATOM 696 O O . ARG A 1 87 ? -10.053 6.059 -0.314 1.00 95.56 87 ARG A O 1
ATOM 703 N N . GLU A 1 88 ? -11.101 4.906 -1.935 1.00 97.06 88 GLU A N 1
ATOM 704 C CA . GLU A 1 88 ? -12.456 5.037 -1.367 1.00 97.06 88 GLU A CA 1
ATOM 705 C C . GLU A 1 88 ? -12.516 4.498 0.074 1.00 97.06 88 GLU A C 1
ATOM 707 O O . GLU A 1 88 ? -13.076 5.135 0.961 1.00 97.06 88 GLU A O 1
ATOM 712 N N . LEU A 1 89 ? -11.891 3.341 0.329 1.00 96.31 89 LEU A N 1
ATOM 713 C CA . LEU A 1 89 ? -11.785 2.779 1.674 1.00 96.31 89 LEU A CA 1
ATOM 714 C C . LEU A 1 89 ? -11.000 3.704 2.611 1.00 96.31 89 LEU A C 1
ATOM 716 O O . LEU A 1 89 ? -11.425 3.923 3.739 1.00 96.31 89 LEU A O 1
ATOM 720 N N . HIS A 1 90 ? -9.865 4.242 2.164 1.00 95.62 90 HIS A N 1
ATOM 721 C CA . HIS A 1 90 ? -9.062 5.161 2.968 1.00 95.62 90 HIS A CA 1
ATOM 722 C C . HIS A 1 90 ? -9.842 6.429 3.348 1.00 95.62 90 HIS A C 1
ATOM 724 O O . HIS A 1 90 ? -9.840 6.801 4.517 1.00 95.62 90 HIS A O 1
ATOM 730 N N . GLU A 1 91 ? -10.564 7.032 2.401 1.00 95.94 91 GLU A N 1
ATOM 731 C CA . GLU A 1 91 ? -11.421 8.204 2.635 1.00 95.94 91 GLU A CA 1
ATOM 732 C C . GLU A 1 91 ? -12.552 7.898 3.634 1.00 95.94 91 GLU A C 1
ATOM 734 O O . GLU A 1 91 ? -12.814 8.678 4.556 1.00 95.94 91 GLU A O 1
ATOM 739 N N . ALA A 1 92 ? -13.193 6.732 3.497 1.00 97.44 92 ALA A N 1
ATOM 740 C CA . ALA A 1 92 ? -14.238 6.285 4.416 1.00 97.44 92 ALA A CA 1
ATOM 741 C C . ALA A 1 92 ? -13.703 6.054 5.838 1.00 97.44 92 ALA A C 1
ATOM 743 O O . ALA A 1 92 ? -14.337 6.469 6.808 1.00 97.44 92 ALA A O 1
ATOM 744 N N . LEU A 1 93 ? -12.528 5.427 5.967 1.00 95.62 93 LEU A N 1
ATOM 745 C CA . LEU A 1 93 ? -11.872 5.213 7.258 1.00 95.62 93 LEU A CA 1
ATOM 746 C C . LEU A 1 93 ? -11.472 6.540 7.904 1.00 95.62 93 LEU A C 1
ATOM 748 O O . LEU A 1 93 ? -11.731 6.728 9.087 1.00 95.62 93 LEU A O 1
ATOM 752 N N . GLN A 1 94 ? -10.897 7.466 7.134 1.00 94.31 94 GLN A N 1
ATOM 753 C CA . GLN A 1 94 ? -10.539 8.793 7.629 1.00 94.31 94 GLN A CA 1
ATOM 754 C C . GLN A 1 94 ? -11.767 9.510 8.203 1.00 94.31 94 GLN A C 1
ATOM 756 O O . GLN A 1 94 ? -11.754 9.913 9.361 1.00 94.31 94 GLN A O 1
ATOM 761 N N . THR A 1 95 ? -12.863 9.558 7.441 1.00 95.12 95 THR A N 1
ATOM 762 C CA . THR A 1 95 ? -14.119 10.180 7.890 1.00 95.12 95 THR A CA 1
ATOM 763 C C . THR A 1 95 ? -14.670 9.513 9.154 1.00 95.12 95 THR A C 1
ATOM 765 O O . THR A 1 95 ? -15.207 10.183 10.033 1.00 95.12 95 THR A O 1
ATOM 768 N N . HIS A 1 96 ? -14.584 8.184 9.245 1.00 95.44 96 HIS A N 1
ATOM 769 C CA . HIS A 1 96 ? -15.064 7.442 10.406 1.00 95.44 96 HIS A CA 1
ATOM 770 C C . HIS A 1 96 ? -14.267 7.783 11.672 1.00 95.44 96 HIS A C 1
ATOM 772 O O . HIS A 1 96 ? -14.873 8.081 12.699 1.00 95.44 96 HIS A O 1
ATOM 778 N N . PHE A 1 97 ? -12.934 7.781 11.596 1.00 93.38 97 PHE A N 1
ATOM 779 C CA . PHE A 1 97 ? -12.088 8.062 12.756 1.00 93.38 97 PHE A CA 1
ATOM 780 C C . PHE A 1 97 ? -12.113 9.540 13.165 1.00 93.38 97 PHE A C 1
ATOM 782 O O . PHE A 1 97 ? -12.212 9.816 14.354 1.00 93.38 97 PHE A O 1
ATOM 789 N N . GLU A 1 98 ? -12.157 10.484 12.218 1.00 92.94 98 GLU A N 1
ATOM 790 C CA . GLU A 1 98 ? -12.327 11.917 12.527 1.00 92.94 98 GLU A CA 1
ATOM 791 C C . GLU A 1 98 ? -13.645 12.193 13.275 1.00 92.94 98 GLU A C 1
ATOM 793 O O . GLU A 1 98 ? -13.702 13.030 14.180 1.00 92.94 98 GLU A O 1
ATOM 798 N N . ARG A 1 99 ? -14.722 11.470 12.932 1.00 91.81 99 ARG A N 1
ATOM 799 C CA . ARG A 1 99 ? -16.004 11.569 13.648 1.00 91.81 99 ARG A CA 1
ATOM 800 C C . ARG A 1 99 ? -15.923 11.024 15.067 1.00 91.81 99 ARG A C 1
ATOM 802 O O . ARG A 1 99 ? -16.460 11.674 15.954 1.00 91.81 99 ARG A O 1
ATOM 809 N N . LEU A 1 100 ? -15.265 9.882 15.271 1.00 91.81 100 LEU A N 1
ATOM 810 C CA . LEU A 1 100 ? -15.079 9.300 16.606 1.00 91.81 100 LEU A CA 1
ATOM 811 C C . LEU A 1 100 ? -14.250 10.215 17.519 1.00 91.81 100 LEU A C 1
ATOM 813 O O . LEU A 1 100 ? -14.593 10.406 18.681 1.00 91.81 100 LEU A O 1
ATOM 817 N N . GLU A 1 101 ? -13.196 10.833 16.979 1.00 89.06 101 GLU A N 1
ATOM 818 C CA . GLU A 1 101 ? -12.395 11.827 17.705 1.00 89.06 101 GLU A CA 1
ATOM 819 C C . GLU A 1 101 ? -13.222 13.075 18.063 1.00 89.06 101 GLU A C 1
ATOM 821 O O . GLU A 1 101 ? -13.047 13.659 19.129 1.00 89.06 101 GLU A O 1
ATOM 826 N N . SER A 1 102 ? -14.160 13.469 17.195 1.00 82.31 102 SER A N 1
ATOM 827 C CA . SER A 1 102 ? -15.033 14.630 17.418 1.00 82.31 102 SER A CA 1
ATOM 828 C C . SER A 1 102 ? -16.198 14.351 18.376 1.00 82.31 102 SER A C 1
ATOM 830 O O . SER A 1 102 ? -16.703 15.287 18.995 1.00 82.31 102 SER A O 1
ATOM 832 N N . SER A 1 103 ? -16.655 13.097 18.490 1.00 82.00 103 SER A N 1
ATOM 833 C CA . SER A 1 103 ? -17.740 12.696 19.399 1.00 82.00 103 SER A CA 1
ATOM 834 C C . SER A 1 103 ? -17.265 12.396 20.824 1.00 82.00 103 SER A C 1
ATOM 836 O O . SER A 1 103 ? -18.101 12.270 21.715 1.00 82.00 103 SER A O 1
ATOM 838 N N . GLY A 1 104 ? -15.948 12.339 21.061 1.00 67.88 104 GLY A N 1
ATOM 839 C CA . GLY A 1 104 ? -15.374 11.999 22.367 1.00 67.88 104 GLY A CA 1
ATOM 840 C C . GLY A 1 104 ? -15.497 10.514 22.726 1.00 67.88 104 GLY A C 1
ATOM 841 O O . GLY A 1 104 ? -15.379 10.162 23.896 1.00 67.88 104 GLY A O 1
ATOM 842 N N . ASP A 1 105 ? -15.740 9.650 21.734 1.00 63.28 105 ASP A N 1
ATOM 843 C CA . ASP A 1 105 ? -15.858 8.194 21.908 1.00 63.28 105 ASP A CA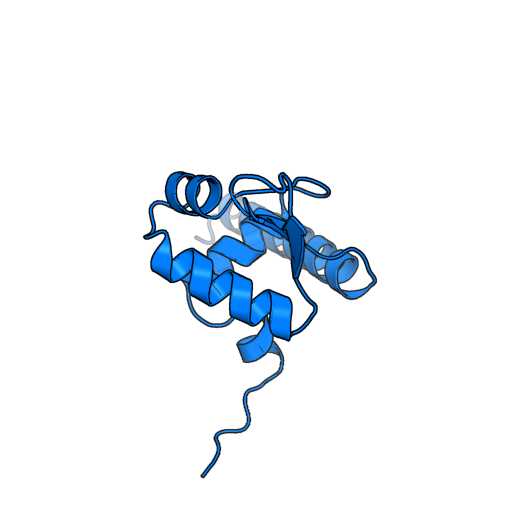 1
ATOM 844 C C . ASP A 1 105 ? -14.488 7.472 21.876 1.00 63.28 105 ASP A C 1
ATOM 846 O O . ASP A 1 105 ? -14.432 6.237 21.859 1.00 63.28 105 ASP A O 1
ATOM 850 N N . LEU A 1 106 ? -13.385 8.235 21.858 1.00 55.69 106 LEU A N 1
ATOM 851 C CA . LEU A 1 106 ? -11.987 7.785 21.892 1.00 55.69 106 LEU A CA 1
ATOM 852 C C . LEU A 1 106 ? -11.179 8.512 22.973 1.00 55.69 106 LEU A C 1
ATOM 854 O O . LEU A 1 106 ? -11.352 9.743 23.115 1.00 55.69 106 LEU A O 1
#

Sequence (106 aa):
MRHEVTYFEKIFGNRVSVKVLQLLVEKKGRFFSVREIARRLKVSESSVARVLNTLTMHGIVECVAVSSAKARKVYRLRDGPLAKKLRELHEALQTHFERLESSGDL

Radius of gyration: 15.44 Å; chains: 1; bounding box: 41×42×39 Å

Secondary structure (DSSP, 8-state):
------HHHHHT-SHHHHHHHHHHHHSTT--B-HHHHHHHHTS-HHHHHHHHHHHHHTTSEEEEE--TTT--EEEEEPPSHHHHHHHHHHHHHHHHHHHHHHHT--

Foldseek 3Di:
DPPDQDPCCLQCNDPLLVLLNLVQLVDPPDKDFLVRSCVVVVHDSVVSVVSQVSCVVVVQKDWDQPDPVPRGIIIHGDDDPVSVVSNVVSVVVVVVVVVCVVVVVD